Protein AF-A0A2A9NXZ3-F1 (afdb_monomer)

Radius of gyration: 16.8 Å; Cα contacts (8 Å, |Δi|>4): 109; chains: 1; bounding box: 30×47×38 Å

Structure (mmCIF, N/CA/C/O backbone):
data_AF-A0A2A9NXZ3-F1
#
_entry.id   AF-A0A2A9NXZ3-F1
#
loop_
_atom_site.group_PDB
_atom_site.id
_atom_site.type_symbol
_atom_site.label_atom_id
_atom_site.label_alt_id
_atom_site.label_comp_id
_atom_site.label_asym_id
_atom_site.label_entity_id
_atom_site.label_seq_id
_atom_site.pdbx_PDB_ins_code
_atom_site.Cartn_x
_atom_site.Cartn_y
_atom_site.Cartn_z
_atom_site.occupancy
_atom_site.B_iso_or_equiv
_atom_site.auth_seq_id
_atom_site.auth_comp_id
_atom_site.auth_asym_id
_atom_site.auth_atom_id
_atom_site.pdbx_PDB_model_num
ATOM 1 N N . PRO A 1 1 ? -0.578 29.191 21.068 1.00 59.34 1 PRO A N 1
ATOM 2 C CA . PRO A 1 1 ? -0.000 30.324 20.306 1.00 59.34 1 PRO A CA 1
ATOM 3 C C . PRO A 1 1 ? 0.365 29.894 18.878 1.00 59.34 1 PRO A C 1
ATOM 5 O O . PRO A 1 1 ? 1.066 28.902 18.705 1.00 59.34 1 PRO A O 1
ATOM 8 N N . LEU A 1 2 ? -0.150 30.599 17.868 1.00 49.44 2 LEU A N 1
ATOM 9 C CA . LEU A 1 2 ? 0.220 30.364 16.469 1.00 49.44 2 LEU A CA 1
ATOM 10 C C . LEU A 1 2 ? 1.648 30.886 16.212 1.00 49.44 2 LEU A C 1
ATOM 12 O O . LEU A 1 2 ? 2.055 31.856 16.855 1.00 49.44 2 LEU A O 1
ATOM 16 N N . PRO A 1 3 ? 2.437 30.247 15.329 1.00 55.31 3 PRO A N 1
ATOM 17 C CA . PRO A 1 3 ? 3.810 30.665 15.07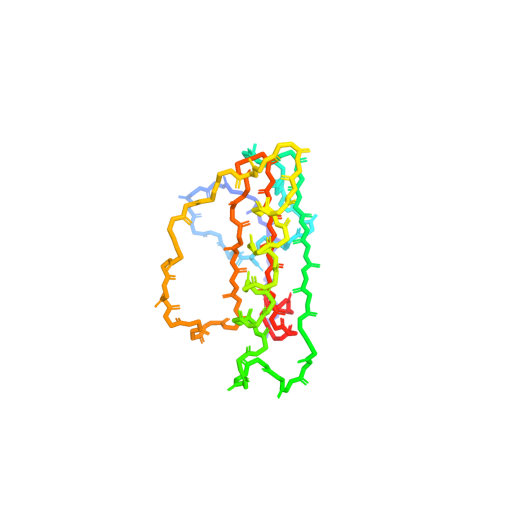2 1.00 55.31 3 PRO A CA 1
ATOM 18 C C . PRO A 1 3 ? 3.859 32.064 14.443 1.00 55.31 3 PRO A C 1
ATOM 20 O O . PRO A 1 3 ? 3.175 32.347 13.465 1.00 55.31 3 PRO A O 1
ATOM 23 N N . ASN A 1 4 ? 4.729 32.928 14.977 1.00 63.62 4 ASN A N 1
ATOM 24 C CA . ASN A 1 4 ? 4.898 34.324 14.543 1.00 63.62 4 ASN A CA 1
ATOM 25 C C . ASN A 1 4 ? 5.526 34.487 13.140 1.00 63.62 4 ASN A C 1
ATOM 27 O O . ASN A 1 4 ? 5.805 35.612 12.727 1.00 63.62 4 ASN A O 1
ATOM 31 N N . LYS A 1 5 ? 5.823 33.396 12.420 1.00 54.16 5 LYS A N 1
ATOM 32 C CA . LYS A 1 5 ? 6.473 33.428 11.100 1.00 54.16 5 LYS A CA 1
ATOM 33 C C . LYS A 1 5 ? 5.910 32.347 10.181 1.00 54.16 5 LYS A C 1
ATOM 35 O O . LYS A 1 5 ? 5.689 31.221 10.619 1.00 54.16 5 LYS A O 1
ATOM 40 N N . ALA A 1 6 ? 5.728 32.701 8.909 1.00 55.34 6 ALA A N 1
ATOM 41 C CA . ALA A 1 6 ? 5.336 31.774 7.851 1.00 55.34 6 ALA A CA 1
ATOM 42 C C . ALA A 1 6 ? 6.433 30.712 7.601 1.00 55.34 6 ALA A C 1
ATOM 44 O O . ALA A 1 6 ? 7.620 31.029 7.755 1.00 55.34 6 ALA A O 1
ATOM 45 N N . PRO A 1 7 ? 6.067 29.471 7.222 1.00 53.53 7 PRO A N 1
ATOM 46 C CA . PRO A 1 7 ? 7.031 28.415 6.929 1.00 53.53 7 PRO A CA 1
ATOM 47 C C . PRO A 1 7 ? 7.934 28.827 5.757 1.00 53.53 7 PRO A C 1
ATOM 49 O O . PRO A 1 7 ? 7.463 29.147 4.668 1.00 53.53 7 PRO A O 1
ATOM 52 N N . GLN A 1 8 ? 9.248 28.853 5.995 1.00 50.91 8 GLN A N 1
ATOM 53 C CA . GLN A 1 8 ? 10.260 29.120 4.973 1.00 50.91 8 GLN A CA 1
ATOM 54 C C . GLN A 1 8 ? 10.857 27.793 4.502 1.00 50.91 8 GLN A C 1
ATOM 56 O O . GLN A 1 8 ? 11.333 26.999 5.314 1.00 50.91 8 GLN A O 1
ATOM 61 N N . GLY A 1 9 ? 10.821 27.567 3.187 1.00 57.12 9 GLY A N 1
ATOM 62 C CA . GLY A 1 9 ? 11.325 26.358 2.541 1.00 57.12 9 GLY A CA 1
ATOM 63 C C . GLY A 1 9 ? 12.809 26.055 2.797 1.00 57.12 9 GLY A C 1
ATOM 64 O O . GLY A 1 9 ? 13.572 26.846 3.358 1.00 57.12 9 GLY A O 1
ATOM 65 N N . ARG A 1 10 ? 13.212 24.854 2.365 1.00 50.66 10 ARG A N 1
ATOM 66 C CA . ARG A 1 10 ? 14.401 24.092 2.782 1.00 50.66 10 ARG A CA 1
ATOM 67 C C . ARG A 1 10 ? 15.753 24.794 2.561 1.00 50.66 10 ARG A C 1
ATOM 69 O O . ARG A 1 10 ? 16.514 24.448 1.660 1.00 50.66 10 ARG A O 1
ATOM 76 N N . ARG A 1 11 ? 16.152 25.671 3.485 1.00 56.66 11 ARG A N 1
ATOM 77 C CA . ARG A 1 11 ? 17.571 25.885 3.829 1.00 56.66 11 ARG A CA 1
ATOM 78 C C . ARG A 1 11 ? 17.840 25.222 5.176 1.00 56.66 11 ARG A C 1
ATOM 80 O O . ARG A 1 11 ? 17.171 25.518 6.156 1.00 56.66 11 ARG A O 1
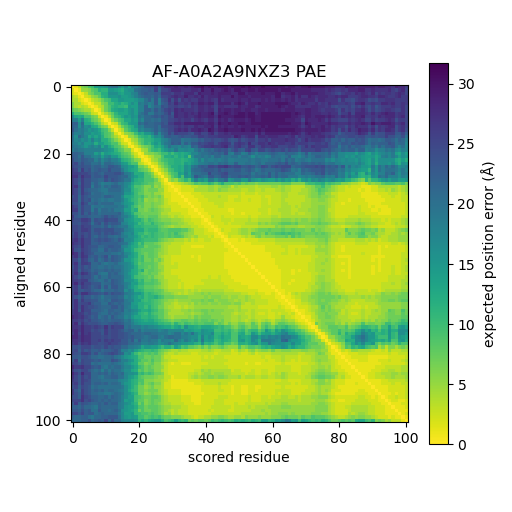ATOM 87 N N . ARG A 1 12 ? 18.801 24.289 5.201 1.00 53.03 12 ARG A N 1
ATOM 88 C CA . ARG A 1 12 ? 19.198 23.405 6.322 1.00 53.03 12 ARG A CA 1
ATOM 89 C C . ARG A 1 12 ? 19.716 24.142 7.579 1.00 53.03 12 ARG A C 1
ATOM 91 O O . ARG A 1 12 ? 20.812 23.856 8.049 1.00 53.03 12 ARG A O 1
ATOM 98 N N . ARG A 1 13 ? 18.963 25.090 8.136 1.00 53.03 13 ARG A N 1
ATOM 99 C CA . ARG A 1 13 ? 19.207 25.691 9.454 1.00 53.03 13 ARG A CA 1
ATOM 100 C C . ARG A 1 13 ? 17.869 26.026 10.114 1.00 53.03 13 ARG A C 1
ATOM 102 O O . ARG A 1 13 ? 17.275 27.047 9.803 1.00 53.03 13 ARG A O 1
ATOM 109 N N . ALA A 1 14 ? 17.428 25.134 11.001 1.00 50.62 14 ALA A N 1
ATOM 110 C CA . ALA A 1 14 ? 16.466 25.382 12.080 1.00 50.62 14 ALA A CA 1
ATOM 111 C C . ALA A 1 14 ? 15.274 26.310 11.746 1.00 50.62 14 ALA A C 1
ATOM 113 O O . ALA A 1 14 ? 15.084 27.344 12.381 1.00 50.62 14 ALA A O 1
ATOM 114 N N . GLY A 1 15 ? 14.459 25.927 10.761 1.00 51.62 15 GLY A N 1
ATOM 115 C CA . GLY A 1 15 ? 13.117 26.478 10.562 1.00 51.62 15 GLY A CA 1
ATOM 116 C C . GLY A 1 15 ? 12.071 25.502 11.096 1.00 51.62 15 GLY A C 1
ATOM 117 O O . GLY A 1 15 ? 12.255 24.292 10.965 1.00 51.62 15 GLY A O 1
ATOM 118 N N . ASN A 1 16 ? 10.998 26.015 11.705 1.00 54.34 16 ASN A N 1
ATOM 119 C CA . ASN A 1 16 ? 9.848 25.215 12.123 1.00 54.34 16 ASN A CA 1
ATOM 120 C C . ASN A 1 16 ? 9.215 24.604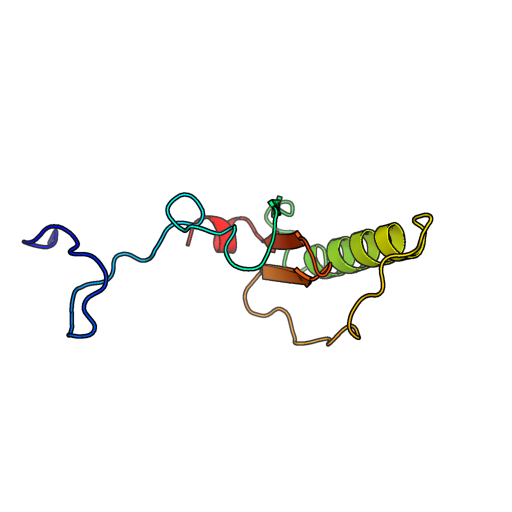 10.864 1.00 54.34 16 ASN A C 1
ATOM 122 O O . ASN A 1 16 ? 8.492 25.281 10.136 1.00 54.34 16 ASN A O 1
ATOM 126 N N . ASN A 1 17 ? 9.592 23.364 10.560 1.00 51.84 17 ASN A N 1
ATOM 127 C CA . ASN A 1 17 ? 9.115 22.640 9.398 1.00 51.84 17 ASN A CA 1
ATOM 128 C C . ASN A 1 17 ? 7.714 22.120 9.719 1.00 51.84 17 ASN A C 1
ATOM 130 O O . ASN A 1 17 ? 7.563 21.263 10.586 1.00 51.84 17 ASN A O 1
ATOM 134 N N . SER A 1 18 ? 6.701 22.651 9.041 1.00 54.09 18 SER A N 1
ATOM 135 C CA . SER A 1 18 ? 5.309 22.214 9.185 1.00 54.09 18 SER A CA 1
ATOM 136 C C . SER A 1 18 ? 5.050 20.809 8.621 1.00 54.09 18 SER A C 1
ATOM 138 O O . SER A 1 18 ? 3.921 20.342 8.706 1.00 54.09 18 SER A O 1
ATOM 140 N N . GLY A 1 19 ? 6.080 20.139 8.087 1.00 55.94 19 GLY A N 1
ATOM 141 C CA . GLY A 1 19 ? 5.948 18.898 7.330 1.00 55.94 19 GLY A CA 1
ATOM 142 C C . GLY A 1 19 ? 5.566 19.207 5.884 1.00 55.94 19 GLY A C 1
ATOM 143 O O . GLY A 1 19 ? 4.788 20.121 5.623 1.00 55.94 19 GLY A O 1
ATOM 144 N N . GLU A 1 20 ? 6.155 18.484 4.934 1.00 54.22 20 GLU A N 1
ATOM 145 C CA . GLU A 1 20 ? 5.693 18.510 3.544 1.00 54.22 20 GLU A CA 1
ATOM 146 C C . GLU A 1 20 ? 4.462 17.605 3.457 1.00 54.22 20 GLU A C 1
ATOM 148 O O . GLU A 1 20 ? 4.515 16.446 3.874 1.00 54.22 20 GLU A O 1
ATOM 153 N N . SER A 1 21 ? 3.342 18.134 2.959 1.00 52.94 21 SER A N 1
ATOM 154 C CA . SER A 1 21 ? 2.159 17.314 2.720 1.00 52.94 21 SER A CA 1
ATOM 155 C C . SER A 1 21 ? 2.429 16.345 1.561 1.00 52.94 21 SER A C 1
ATOM 157 O O . SER A 1 21 ? 3.202 16.646 0.644 1.00 52.94 21 SER A O 1
ATOM 159 N N . PHE A 1 22 ? 1.754 15.190 1.551 1.00 54.78 22 PHE A N 1
ATOM 160 C CA . PHE A 1 22 ? 1.784 14.261 0.409 1.00 54.78 22 PHE A CA 1
ATOM 161 C C . PHE A 1 22 ? 1.328 14.916 -0.914 1.00 54.78 22 PHE A C 1
ATOM 163 O O . PHE A 1 22 ? 1.531 14.346 -1.978 1.00 54.78 22 PHE A O 1
ATOM 170 N N . TYR A 1 23 ? 0.690 16.089 -0.863 1.00 56.06 23 TYR A N 1
ATOM 171 C CA . TYR A 1 23 ? 0.234 16.830 -2.041 1.00 56.06 23 TYR A CA 1
ATOM 172 C C . TYR A 1 23 ? 1.188 17.964 -2.453 1.00 56.06 23 TYR A C 1
ATOM 174 O O . TYR A 1 23 ? 1.081 18.439 -3.578 1.00 56.06 23 TYR A O 1
ATOM 182 N N . ASP A 1 24 ? 2.105 18.382 -1.572 1.00 52.88 24 ASP A N 1
ATOM 183 C CA . ASP A 1 24 ? 3.077 19.464 -1.819 1.00 52.88 24 ASP A CA 1
ATOM 184 C C . ASP A 1 24 ? 4.461 18.963 -2.231 1.00 52.88 24 ASP A C 1
ATOM 186 O O . ASP A 1 24 ? 5.300 19.743 -2.679 1.00 52.88 24 ASP A O 1
ATOM 190 N N . SER A 1 25 ? 4.737 17.675 -2.036 1.00 51.47 25 SER A N 1
ATOM 191 C CA . SE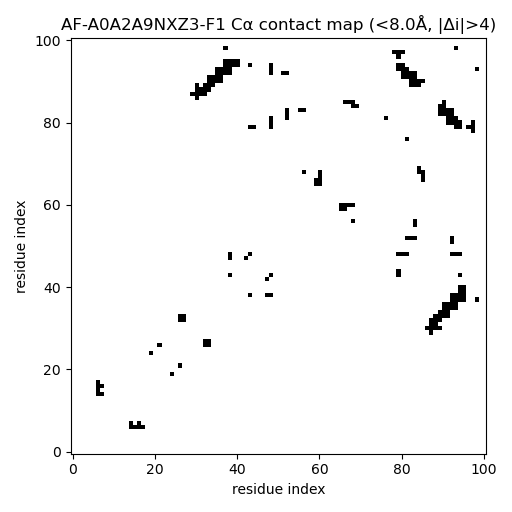R A 1 25 ? 6.012 17.085 -2.421 1.00 51.47 25 SER A CA 1
ATOM 192 C C . SER A 1 25 ? 5.965 16.662 -3.886 1.00 51.47 25 SER A C 1
ATOM 194 O O . SER A 1 25 ? 4.988 16.063 -4.339 1.00 51.47 25 SER A O 1
ATOM 196 N N . ASP A 1 26 ? 7.053 16.925 -4.613 1.00 52.84 26 ASP A N 1
ATOM 197 C CA . ASP A 1 26 ? 7.402 16.291 -5.889 1.00 52.84 26 ASP A CA 1
ATOM 198 C C . ASP A 1 26 ? 7.571 14.766 -5.677 1.00 52.84 26 ASP A C 1
ATOM 200 O O . ASP A 1 26 ? 8.657 14.200 -5.810 1.00 52.84 26 ASP A O 1
ATOM 204 N N . ILE A 1 27 ? 6.499 14.071 -5.281 1.00 54.03 27 ILE A N 1
ATOM 205 C CA . ILE A 1 27 ? 6.438 12.622 -5.038 1.00 54.03 27 ILE A CA 1
ATOM 206 C C . ILE A 1 27 ? 6.821 11.839 -6.300 1.00 54.03 27 ILE A C 1
ATOM 208 O O . ILE A 1 27 ? 7.213 10.674 -6.230 1.00 54.03 27 ILE A O 1
ATOM 212 N N . THR A 1 28 ? 6.806 12.510 -7.449 1.00 56.38 28 THR A N 1
ATOM 213 C CA . THR A 1 28 ? 7.335 12.058 -8.733 1.00 56.38 28 THR A CA 1
ATOM 214 C C . THR A 1 28 ? 8.867 12.147 -8.825 1.00 56.38 28 THR A C 1
ATOM 216 O O . THR A 1 28 ? 9.400 12.450 -9.888 1.00 56.38 28 THR A O 1
ATOM 219 N N . GLY A 1 29 ? 9.593 11.964 -7.716 1.00 71.19 29 GLY A N 1
ATOM 220 C CA . GLY A 1 29 ? 11.055 12.048 -7.684 1.00 71.19 29 GLY A CA 1
ATOM 221 C C . GLY A 1 29 ? 11.713 10.941 -8.513 1.00 71.19 29 GLY A C 1
ATOM 222 O O . GLY A 1 29 ? 12.144 11.168 -9.636 1.00 71.19 29 GLY A O 1
ATOM 223 N N . ILE A 1 30 ? 11.809 9.735 -7.943 1.00 80.94 30 ILE A N 1
ATOM 224 C CA . ILE A 1 30 ? 12.340 8.539 -8.631 1.00 80.94 30 ILE A CA 1
ATOM 225 C C . ILE A 1 30 ? 11.249 7.674 -9.276 1.00 80.94 30 ILE A C 1
ATOM 227 O O . ILE A 1 30 ? 11.559 6.782 -10.057 1.00 80.94 30 ILE A O 1
ATOM 231 N N . TRP A 1 31 ? 9.984 7.925 -8.940 1.00 87.88 31 TRP A N 1
ATOM 232 C CA . TRP A 1 31 ? 8.835 7.194 -9.462 1.00 87.88 31 TRP A CA 1
ATOM 233 C C . TRP A 1 31 ? 8.076 8.066 -10.456 1.00 87.88 31 TRP A C 1
ATOM 235 O O . TRP A 1 31 ? 7.831 9.240 -10.195 1.00 87.88 31 TRP A O 1
ATOM 245 N N . ASN A 1 32 ? 7.629 7.476 -11.560 1.00 88.56 32 ASN A N 1
ATOM 246 C CA . ASN A 1 32 ? 6.801 8.147 -12.559 1.00 88.56 32 ASN A CA 1
ATOM 247 C C . ASN A 1 32 ? 5.410 8.489 -12.006 1.00 88.56 32 ASN A C 1
ATOM 249 O O . ASN A 1 32 ? 4.799 9.472 -12.416 1.00 88.56 32 ASN A O 1
ATOM 253 N N . TRP A 1 33 ? 4.892 7.667 -11.087 1.00 88.69 33 TRP A N 1
ATOM 254 C CA . TRP A 1 33 ? 3.618 7.897 -10.409 1.00 88.69 33 TRP A CA 1
ATOM 255 C C . TRP A 1 33 ? 3.538 7.149 -9.077 1.00 88.69 33 TRP A C 1
ATOM 257 O O . TRP A 1 33 ? 4.252 6.173 -8.834 1.00 88.69 33 TRP A O 1
ATOM 267 N N . VAL A 1 34 ? 2.623 7.599 -8.217 1.00 89.31 34 VAL A N 1
ATOM 268 C CA . VAL A 1 34 ? 2.365 6.987 -6.912 1.00 89.31 34 VAL A CA 1
ATOM 269 C C . VAL A 1 34 ? 0.868 6.798 -6.691 1.00 89.31 34 VAL A C 1
ATOM 271 O O . VAL A 1 34 ? 0.073 7.702 -6.937 1.00 89.31 34 VAL A O 1
ATOM 274 N N . LEU A 1 35 ? 0.483 5.615 -6.209 1.00 91.44 35 LEU A N 1
ATOM 275 C CA . LEU A 1 35 ? -0.886 5.294 -5.805 1.00 91.44 35 LEU A CA 1
ATOM 276 C C . LEU A 1 35 ? -1.003 5.326 -4.278 1.00 91.44 35 LEU A C 1
ATOM 278 O O . LEU A 1 35 ? -0.239 4.654 -3.585 1.00 91.44 35 LEU A O 1
ATOM 282 N N . LEU A 1 36 ? -1.998 6.049 -3.763 1.00 91.19 36 LEU A N 1
ATOM 283 C CA . LEU A 1 36 ? -2.355 6.050 -2.343 1.00 91.19 36 LEU A CA 1
ATOM 284 C C . LEU A 1 36 ? -3.564 5.135 -2.109 1.00 91.19 36 LEU A C 1
ATOM 286 O O . LEU A 1 36 ? -4.666 5.410 -2.581 1.00 91.19 36 LEU A O 1
ATOM 290 N N . ALA A 1 37 ? -3.367 4.055 -1.358 1.00 91.88 37 ALA A N 1
ATOM 291 C CA . ALA A 1 37 ? -4.406 3.115 -0.959 1.00 91.88 37 ALA A CA 1
ATOM 292 C C . ALA A 1 37 ? -4.680 3.245 0.543 1.00 91.88 37 ALA A C 1
ATOM 294 O O . ALA A 1 37 ? -3.885 2.815 1.378 1.00 91.88 37 ALA A O 1
ATOM 295 N N . GLN A 1 38 ? -5.826 3.823 0.898 1.00 93.50 38 GLN A N 1
ATOM 296 C CA . GLN A 1 38 ? -6.236 3.940 2.293 1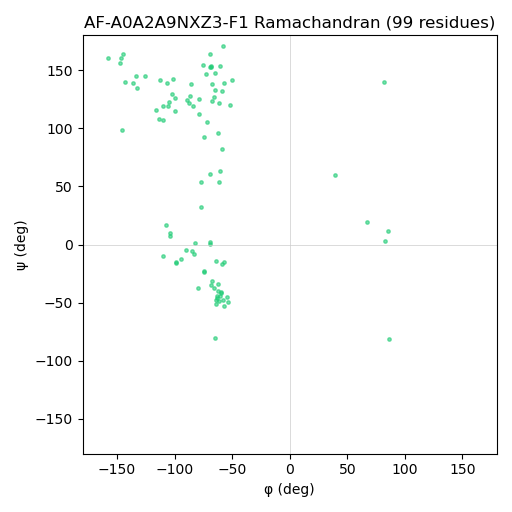.00 93.50 38 GLN A CA 1
ATOM 297 C C . GLN A 1 38 ? -7.039 2.703 2.724 1.00 93.50 38 GLN A C 1
ATOM 299 O O . GLN A 1 38 ? -8.060 2.380 2.113 1.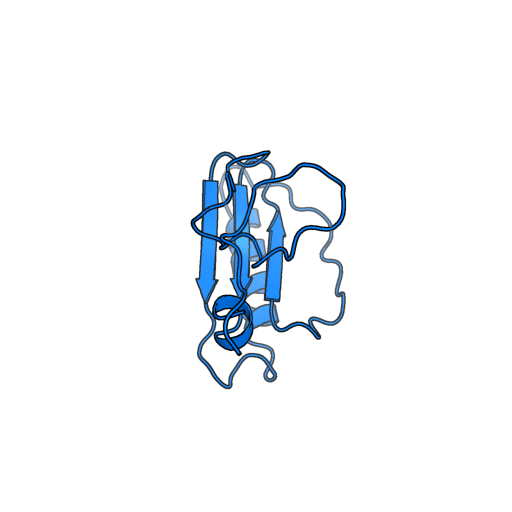00 93.50 38 GLN A O 1
ATOM 304 N N . VAL A 1 39 ? -6.616 2.024 3.792 1.00 93.50 39 VAL A N 1
ATOM 305 C CA . VAL A 1 39 ? -7.407 0.938 4.393 1.00 93.50 39 VAL A CA 1
ATOM 306 C C . VAL A 1 39 ? -8.577 1.498 5.199 1.00 93.50 39 VAL A C 1
ATOM 308 O O . VAL A 1 39 ? -8.548 2.627 5.696 1.00 93.50 39 VAL A O 1
ATOM 311 N N . LYS A 1 40 ? -9.632 0.692 5.350 1.00 93.50 40 LYS A N 1
ATOM 312 C CA . LYS A 1 40 ? -10.783 1.060 6.178 1.00 93.50 40 LYS A CA 1
ATOM 313 C C . LYS A 1 40 ? -10.327 1.315 7.618 1.00 93.50 40 LYS A C 1
ATOM 315 O O . LYS A 1 40 ? -9.626 0.490 8.199 1.00 93.50 40 LYS A O 1
ATOM 320 N N . GLN A 1 41 ? -10.768 2.426 8.199 1.00 90.75 41 GLN A N 1
ATOM 321 C CA . GLN A 1 41 ? -10.462 2.774 9.587 1.00 90.75 41 GLN A CA 1
ATOM 322 C C . GLN A 1 41 ? -10.915 1.667 10.557 1.00 90.75 41 GLN A C 1
ATOM 324 O O . GLN A 1 41 ? -11.993 1.088 10.386 1.00 90.75 41 GLN A O 1
ATOM 329 N N . GLY A 1 42 ? -10.092 1.373 11.564 1.00 87.62 42 GLY A N 1
ATOM 330 C CA . GLY A 1 42 ? -10.316 0.317 12.551 1.00 87.62 42 GLY A CA 1
ATOM 331 C C . GLY A 1 42 ? -9.887 -1.079 12.087 1.00 87.62 42 GLY A C 1
ATOM 332 O O . GLY A 1 42 ? -10.103 -2.057 12.807 1.00 87.62 42 GLY A O 1
ATOM 333 N N . THR A 1 43 ? -9.306 -1.206 10.888 1.00 89.62 43 THR A N 1
ATOM 334 C CA . THR A 1 43 ? -8.819 -2.491 10.346 1.00 89.62 43 THR A CA 1
ATOM 335 C C . THR A 1 43 ? -7.296 -2.575 10.266 1.00 89.62 43 THR A C 1
ATOM 337 O O . THR A 1 43 ? -6.752 -3.664 10.087 1.00 89.62 43 THR A O 1
ATOM 340 N N . GLU A 1 44 ? -6.604 -1.457 10.480 1.00 82.81 44 GLU A N 1
ATOM 341 C CA . GLU A 1 44 ? -5.147 -1.335 10.470 1.00 82.81 44 GLU A CA 1
ATOM 342 C C . GLU A 1 44 ? -4.459 -2.324 11.424 1.00 82.81 44 GLU A C 1
ATOM 344 O O . GLU A 1 44 ? -3.567 -3.048 11.000 1.00 82.81 44 GLU A O 1
ATOM 349 N N . ASN A 1 45 ? -4.956 -2.475 12.656 1.00 81.19 45 ASN A N 1
ATOM 350 C CA . ASN A 1 45 ? -4.407 -3.419 13.642 1.00 81.19 45 ASN A CA 1
ATOM 351 C C . ASN A 1 45 ? -4.904 -4.866 13.463 1.00 81.19 45 ASN A C 1
ATOM 353 O O . ASN A 1 45 ? -4.570 -5.746 14.253 1.00 81.19 45 ASN A O 1
ATOM 357 N N . ARG A 1 46 ? -5.742 -5.122 12.450 1.00 85.94 46 ARG A N 1
ATOM 358 C CA . ARG A 1 46 ? -6.333 -6.441 12.157 1.00 85.94 46 ARG A CA 1
ATOM 359 C C . ARG A 1 46 ? -5.726 -7.095 10.916 1.00 85.94 46 ARG A C 1
ATOM 361 O O . ARG A 1 46 ? -6.318 -8.015 10.358 1.00 85.94 46 ARG A O 1
ATOM 368 N N . GLY A 1 47 ? -4.570 -6.616 10.462 1.00 88.44 47 GLY A N 1
ATOM 369 C CA . GLY A 1 47 ? -3.871 -7.193 9.317 1.00 88.44 47 GLY A CA 1
ATOM 370 C C . GLY A 1 47 ? -4.342 -6.675 7.953 1.00 88.44 47 GLY A C 1
ATOM 371 O O . GLY A 1 47 ? -4.022 -7.281 6.929 1.00 88.44 47 GLY A O 1
ATOM 372 N N . ALA A 1 48 ? -5.154 -5.610 7.898 1.00 90.94 48 ALA A N 1
ATOM 373 C CA . ALA A 1 48 ? -5.686 -5.109 6.628 1.00 90.94 48 ALA A CA 1
ATOM 374 C C . ALA A 1 48 ? -4.586 -4.559 5.712 1.00 90.94 48 ALA A C 1
ATOM 376 O O . ALA A 1 48 ? -4.632 -4.777 4.502 1.00 90.94 48 ALA A O 1
ATOM 377 N N . ILE A 1 49 ? -3.577 -3.895 6.281 1.00 90.62 49 ILE A N 1
ATOM 378 C CA . ILE A 1 49 ? -2.440 -3.370 5.519 1.00 90.62 49 ILE A CA 1
ATOM 379 C C . ILE A 1 49 ? -1.655 -4.538 4.906 1.00 90.62 49 ILE A C 1
ATOM 381 O O . ILE A 1 49 ? -1.410 -4.558 3.702 1.00 90.62 49 ILE A O 1
ATOM 385 N N . GLU A 1 50 ? -1.348 -5.566 5.695 1.00 90.88 50 GLU A N 1
ATOM 386 C CA . GLU A 1 50 ? -0.663 -6.787 5.265 1.00 90.88 50 GLU A CA 1
ATOM 387 C C . GLU A 1 50 ? -1.443 -7.528 4.181 1.00 90.88 50 GLU A C 1
ATOM 389 O O . GLU A 1 50 ? -0.860 -8.026 3.211 1.00 90.88 50 GLU A O 1
ATOM 394 N N . PHE A 1 51 ? -2.768 -7.590 4.324 1.00 92.00 51 PHE A N 1
ATOM 395 C CA . PHE A 1 51 ? -3.640 -8.178 3.320 1.00 92.00 51 PHE A CA 1
ATOM 396 C C . PHE A 1 51 ? -3.535 -7.430 1.989 1.00 92.00 51 PHE A C 1
ATOM 398 O O . PHE A 1 51 ? -3.317 -8.070 0.958 1.00 92.00 51 PHE A O 1
ATOM 405 N N . VAL A 1 52 ? -3.630 -6.096 2.005 1.00 93.06 52 VAL A N 1
ATOM 406 C CA . VAL A 1 52 ? -3.512 -5.274 0.792 1.00 93.06 52 VAL A CA 1
ATOM 407 C C . VAL A 1 52 ? -2.121 -5.414 0.174 1.00 93.06 52 VAL A C 1
ATOM 409 O O . VAL A 1 52 ? -2.037 -5.656 -1.027 1.00 93.06 52 VAL A O 1
ATOM 412 N N . ILE A 1 53 ? -1.039 -5.385 0.965 1.00 92.38 53 ILE A N 1
ATOM 413 C CA . ILE A 1 53 ? 0.328 -5.642 0.470 1.00 92.38 53 ILE A CA 1
ATOM 414 C C . ILE A 1 53 ? 0.382 -6.983 -0.262 1.00 92.38 53 ILE A C 1
ATOM 416 O O . ILE A 1 53 ? 0.893 -7.066 -1.379 1.00 92.38 53 ILE A O 1
ATOM 420 N N . ARG A 1 54 ? -0.151 -8.049 0.349 1.00 92.81 54 ARG A N 1
ATOM 421 C CA . ARG A 1 54 ? -0.149 -9.389 -0.247 1.00 92.81 54 ARG A CA 1
ATOM 422 C C . ARG A 1 54 ? -0.915 -9.418 -1.566 1.00 92.81 54 ARG A C 1
ATOM 424 O O . ARG A 1 54 ? -0.427 -10.021 -2.520 1.00 92.81 54 ARG A O 1
ATOM 431 N N . VAL A 1 55 ? -2.091 -8.791 -1.620 1.00 94.81 55 VAL A N 1
ATOM 432 C CA . VAL A 1 55 ? -2.910 -8.719 -2.838 1.00 94.81 55 VAL A CA 1
ATOM 433 C C . VAL A 1 55 ? -2.178 -7.945 -3.927 1.00 94.81 55 VAL A C 1
ATOM 435 O O . VAL A 1 55 ? -2.005 -8.484 -5.012 1.00 94.81 55 VAL A O 1
ATOM 438 N N . VAL A 1 56 ? -1.673 -6.745 -3.629 1.00 93.88 56 VAL A N 1
ATOM 439 C CA . VAL A 1 56 ? -0.934 -5.912 -4.589 1.00 93.88 56 VAL A CA 1
ATOM 440 C C . VAL A 1 56 ? 0.265 -6.674 -5.143 1.00 93.88 56 VAL A C 1
ATOM 442 O O . VAL A 1 56 ? 0.378 -6.843 -6.353 1.00 93.88 56 VAL A O 1
ATOM 445 N N . ARG A 1 57 ? 1.127 -7.216 -4.275 1.00 93.94 57 ARG A N 1
ATOM 446 C CA . ARG A 1 57 ? 2.313 -7.965 -4.711 1.00 93.94 57 ARG A CA 1
ATOM 447 C C . ARG A 1 57 ? 1.946 -9.176 -5.569 1.00 93.94 57 ARG A C 1
ATOM 449 O O . ARG A 1 57 ? 2.601 -9.419 -6.576 1.00 93.94 57 ARG A O 1
ATOM 456 N N . LYS A 1 58 ? 0.896 -9.920 -5.199 1.00 94.88 58 LYS A N 1
ATOM 457 C CA . LYS A 1 58 ? 0.411 -11.059 -5.990 1.00 94.88 58 LYS A CA 1
ATOM 458 C C . LYS A 1 58 ? -0.083 -10.608 -7.365 1.00 94.88 58 LYS A C 1
ATOM 460 O O . LYS A 1 58 ? 0.287 -11.223 -8.355 1.00 94.88 58 LYS A O 1
ATOM 465 N N . SER A 1 59 ? -0.872 -9.539 -7.436 1.00 94.44 59 SER A N 1
ATOM 466 C CA . SER A 1 59 ? -1.384 -9.010 -8.703 1.00 94.44 59 SER A CA 1
ATOM 467 C C . SER A 1 59 ? -0.262 -8.540 -9.631 1.00 94.44 59 SER A C 1
ATOM 469 O O . SER A 1 59 ? -0.307 -8.814 -10.823 1.00 94.44 59 SER A O 1
ATOM 471 N N . LEU A 1 60 ? 0.772 -7.888 -9.090 1.00 93.31 60 LEU A N 1
ATOM 472 C CA . LEU A 1 60 ? 1.929 -7.432 -9.868 1.00 93.31 60 LEU A CA 1
ATOM 473 C C . LEU A 1 60 ? 2.791 -8.593 -10.393 1.00 93.31 60 LEU A C 1
ATOM 475 O O . LEU A 1 60 ? 3.312 -8.512 -11.503 1.00 93.31 60 LEU A O 1
ATOM 479 N N . LEU A 1 61 ? 2.903 -9.682 -9.626 1.00 93.00 61 LEU A N 1
ATOM 480 C CA . LEU A 1 61 ? 3.597 -10.903 -10.051 1.00 93.00 61 LEU A CA 1
ATOM 481 C C . LEU A 1 61 ? 2.807 -11.730 -11.076 1.00 93.00 61 LEU A C 1
ATOM 483 O O . LEU A 1 61 ? 3.408 -12.511 -11.802 1.00 93.00 61 LEU A O 1
ATOM 487 N N . LEU A 1 62 ? 1.480 -11.587 -11.120 1.00 94.88 62 LEU A N 1
ATOM 488 C CA . LEU A 1 62 ? 0.607 -12.272 -12.083 1.00 94.88 62 LEU A CA 1
ATOM 489 C C . LEU A 1 62 ? 0.384 -11.476 -13.377 1.00 94.88 62 LEU A C 1
ATOM 491 O O . LEU A 1 62 ? -0.284 -11.968 -14.282 1.00 94.88 62 LEU A O 1
ATOM 495 N N . ARG A 1 63 ? 0.895 -10.244 -13.464 1.00 92.69 63 ARG A N 1
ATOM 496 C CA . ARG A 1 63 ? 0.854 -9.443 -14.690 1.00 92.69 63 ARG A CA 1
ATOM 497 C C . ARG A 1 63 ? 1.761 -10.065 -15.758 1.00 92.69 63 ARG A C 1
ATOM 499 O O . ARG A 1 63 ? 2.766 -10.682 -15.428 1.00 92.69 63 ARG A O 1
ATOM 506 N N . GLU A 1 64 ? 1.447 -9.832 -17.029 1.00 92.38 64 GLU A N 1
ATOM 507 C CA . GLU A 1 64 ? 2.327 -10.144 -18.159 1.00 92.38 64 GLU A CA 1
ATOM 508 C C . GLU A 1 64 ? 2.864 -8.841 -18.796 1.00 92.38 64 GLU A C 1
ATOM 510 O O . GLU A 1 64 ? 2.064 -8.011 -19.241 1.00 92.38 64 GLU A O 1
ATOM 515 N N . PRO A 1 65 ? 4.193 -8.606 -18.825 1.00 90.12 65 PRO A N 1
ATOM 516 C CA . PRO A 1 65 ? 5.231 -9.349 -18.106 1.00 90.12 65 PRO A CA 1
ATOM 517 C C . PRO A 1 65 ? 5.144 -9.135 -16.578 1.00 90.12 65 PRO A C 1
ATOM 519 O O . PRO A 1 65 ? 4.650 -8.091 -16.130 1.00 90.12 65 PRO A O 1
ATOM 522 N N . PRO A 1 66 ? 5.626 -10.097 -15.768 1.00 91.88 66 PRO A N 1
ATOM 523 C CA . PRO A 1 66 ? 5.593 -9.985 -14.316 1.00 91.88 66 PRO A CA 1
ATOM 524 C C . PRO A 1 66 ? 6.536 -8.883 -13.849 1.00 91.88 66 PRO A C 1
ATOM 526 O O . PRO A 1 66 ? 7.659 -8.757 -14.337 1.00 91.88 66 PRO A O 1
ATOM 529 N N . ILE A 1 67 ? 6.090 -8.093 -12.873 1.00 91.94 67 ILE A N 1
ATOM 530 C CA . ILE A 1 67 ? 6.918 -7.027 -12.305 1.00 91.94 67 ILE A CA 1
ATOM 531 C C . ILE A 1 67 ? 7.817 -7.646 -11.226 1.00 91.94 67 ILE A C 1
ATOM 533 O O . ILE A 1 67 ? 7.292 -8.203 -10.255 1.00 91.94 67 ILE A O 1
ATOM 537 N N . PRO A 1 68 ? 9.156 -7.582 -11.360 1.00 87.94 68 PRO A N 1
ATOM 538 C CA . PRO A 1 68 ? 10.062 -8.081 -10.337 1.00 87.94 68 PRO A CA 1
ATOM 539 C C . PRO A 1 68 ? 9.945 -7.200 -9.094 1.00 87.94 68 PRO A C 1
ATOM 541 O O . PRO A 1 68 ? 10.126 -5.988 -9.157 1.00 87.94 68 PRO A O 1
ATOM 544 N N . LEU A 1 69 ? 9.636 -7.812 -7.953 1.00 88.38 69 LEU A N 1
ATOM 545 C CA . LEU A 1 69 ? 9.472 -7.094 -6.691 1.00 88.38 69 LEU A CA 1
ATOM 546 C C . LEU A 1 69 ? 10.582 -7.466 -5.709 1.00 88.38 69 LEU A C 1
ATOM 548 O O . LEU A 1 69 ? 10.901 -8.654 -5.584 1.00 88.38 69 LEU A O 1
ATOM 552 N N . PRO A 1 70 ? 11.107 -6.504 -4.927 1.00 85.44 70 PRO A N 1
ATOM 553 C CA . PRO A 1 70 ? 12.070 -6.802 -3.876 1.00 85.44 70 PRO A CA 1
ATOM 554 C C . PRO A 1 70 ? 11.458 -7.757 -2.837 1.00 85.44 70 PRO A C 1
ATOM 556 O O . PRO A 1 70 ? 10.228 -7.769 -2.668 1.00 85.44 70 PRO A O 1
ATOM 559 N N . PRO A 1 71 ? 12.271 -8.559 -2.123 1.00 83.88 71 PRO A N 1
ATOM 560 C CA . PRO A 1 71 ? 11.794 -9.470 -1.087 1.00 83.88 71 PRO A CA 1
ATOM 561 C C . PRO A 1 71 ? 10.869 -8.779 -0.081 1.00 83.88 71 PRO A C 1
ATOM 563 O O . PRO A 1 71 ? 11.077 -7.628 0.302 1.00 83.88 71 PRO A O 1
ATOM 566 N N . ASN A 1 72 ? 9.822 -9.483 0.356 1.00 79.88 72 ASN A N 1
ATOM 567 C CA . ASN A 1 72 ? 8.880 -8.928 1.323 1.00 79.88 72 ASN A CA 1
ATOM 568 C C . ASN A 1 72 ? 9.513 -8.892 2.723 1.00 79.88 72 ASN A C 1
ATOM 570 O O . ASN A 1 72 ? 9.440 -9.868 3.474 1.00 79.88 72 ASN A O 1
ATOM 574 N N . HIS A 1 73 ? 10.135 -7.770 3.075 1.00 68.19 73 HIS A N 1
ATOM 575 C CA . HIS A 1 73 ? 10.619 -7.539 4.428 1.00 68.19 73 HIS A CA 1
ATOM 576 C C . HIS A 1 73 ? 9.428 -7.295 5.357 1.00 68.19 73 HIS A C 1
ATOM 578 O O . HIS A 1 73 ? 8.845 -6.214 5.370 1.00 68.19 73 HIS A O 1
ATOM 584 N N . LYS A 1 74 ? 9.095 -8.300 6.175 1.00 63.03 74 LYS A N 1
ATOM 585 C CA . LYS A 1 74 ? 8.105 -8.208 7.258 1.00 63.03 74 LYS A CA 1
ATOM 586 C C . LYS A 1 74 ? 8.625 -7.322 8.400 1.00 63.03 74 LYS A C 1
ATOM 588 O O . LYS A 1 74 ? 8.814 -7.795 9.518 1.00 63.03 74 LYS A O 1
ATOM 593 N N . ARG A 1 75 ? 8.925 -6.047 8.143 1.00 60.44 75 ARG A N 1
ATOM 594 C CA . ARG A 1 75 ? 9.066 -5.087 9.242 1.00 60.44 75 ARG A CA 1
ATOM 595 C C . ARG A 1 75 ? 7.683 -4.948 9.866 1.00 60.44 75 ARG A C 1
ATOM 597 O O . ARG A 1 75 ? 6.718 -4.743 9.137 1.00 60.44 75 ARG A O 1
ATOM 604 N N . GLN A 1 76 ? 7.584 -5.134 11.183 1.00 58.22 76 GLN A N 1
ATOM 605 C CA . GLN A 1 76 ? 6.335 -4.894 11.898 1.00 58.22 76 GLN A CA 1
ATOM 606 C C . GLN A 1 76 ? 5.844 -3.488 11.539 1.00 58.22 76 GLN A C 1
ATOM 608 O O . GLN A 1 76 ? 6.561 -2.504 11.730 1.00 58.22 76 GLN A O 1
ATOM 613 N N . LEU A 1 77 ? 4.644 -3.424 10.967 1.00 62.97 77 LEU A N 1
ATOM 614 C CA . LEU A 1 77 ? 4.000 -2.215 10.464 1.00 62.97 77 LEU A CA 1
ATOM 615 C C . LEU A 1 77 ? 3.426 -1.400 11.631 1.00 62.97 77 LEU A C 1
ATOM 617 O O . LEU A 1 77 ? 2.252 -1.054 11.654 1.00 62.97 77 LEU A O 1
ATOM 621 N N . HIS A 1 78 ? 4.265 -1.092 12.621 1.00 62.16 78 HIS A N 1
ATOM 622 C CA . HIS A 1 78 ? 3.876 -0.374 13.843 1.00 62.16 78 HIS A CA 1
ATOM 623 C C . HIS A 1 78 ? 3.395 1.055 13.582 1.00 62.16 78 HIS A C 1
ATOM 625 O O . HIS A 1 78 ? 2.787 1.674 14.448 1.00 62.16 78 HIS A O 1
ATOM 631 N N . ASN A 1 79 ? 3.643 1.577 12.381 1.00 75.06 79 ASN A N 1
ATOM 632 C CA . ASN A 1 79 ? 3.391 2.972 12.039 1.00 75.06 79 ASN A CA 1
ATOM 633 C C . ASN A 1 79 ? 2.132 3.164 11.179 1.00 75.06 79 ASN A C 1
ATOM 635 O O . ASN A 1 79 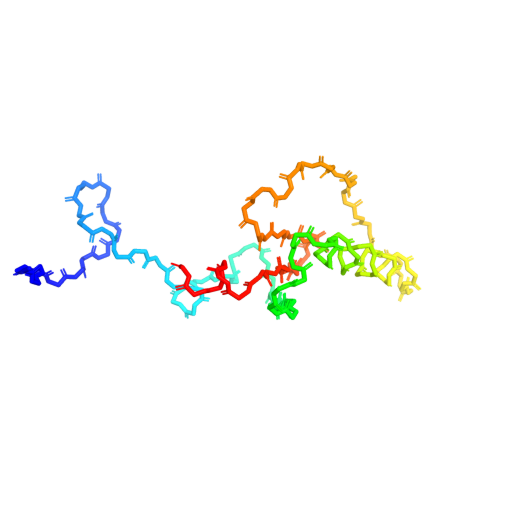? 1.895 4.268 10.701 1.00 75.06 79 ASN A O 1
ATOM 639 N N . GLY A 1 80 ? 1.327 2.114 10.961 1.00 85.88 80 GLY A N 1
ATOM 640 C CA . GLY A 1 80 ? 0.044 2.231 10.259 1.00 85.88 80 GLY A CA 1
ATOM 641 C C . GLY A 1 80 ? 0.158 2.593 8.774 1.00 85.88 80 GLY A C 1
ATOM 642 O O . GLY A 1 80 ? -0.820 3.068 8.196 1.00 85.88 80 GLY A O 1
ATOM 643 N N . TRP A 1 81 ? 1.324 2.384 8.158 1.00 87.69 81 TRP A N 1
ATOM 644 C CA . TRP A 1 81 ? 1.555 2.548 6.724 1.00 87.69 81 TRP A CA 1
ATOM 645 C C . TRP A 1 81 ? 2.606 1.559 6.208 1.00 87.69 81 TRP A C 1
ATOM 647 O O . TRP A 1 81 ? 3.457 1.088 6.962 1.00 87.69 81 TRP A O 1
ATOM 657 N N . ALA A 1 82 ? 2.547 1.266 4.913 1.00 89.31 82 ALA A N 1
ATOM 658 C CA . ALA A 1 82 ? 3.485 0.450 4.160 1.00 89.31 82 ALA A CA 1
ATOM 659 C C . ALA A 1 82 ? 3.647 1.000 2.740 1.00 89.31 82 ALA A C 1
ATOM 661 O O . ALA A 1 82 ? 2.799 1.747 2.258 1.00 89.31 82 ALA A O 1
ATOM 662 N N . MET A 1 83 ? 4.692 0.573 2.037 1.00 89.25 83 MET A N 1
ATOM 663 C CA . MET A 1 83 ? 4.881 0.889 0.624 1.00 89.25 83 MET A CA 1
ATOM 664 C C . MET A 1 83 ? 5.318 -0.358 -0.144 1.00 89.25 83 MET A C 1
ATOM 666 O O . MET A 1 83 ? 6.136 -1.141 0.343 1.00 89.25 83 MET A O 1
ATOM 670 N N . VAL A 1 84 ? 4.774 -0.541 -1.345 1.00 91.31 84 VAL A N 1
ATOM 671 C CA . VAL A 1 84 ? 5.270 -1.503 -2.334 1.00 91.31 84 VAL A CA 1
ATOM 672 C C . VAL A 1 84 ? 5.982 -0.725 -3.431 1.00 91.31 84 VAL A C 1
ATOM 674 O O . VAL A 1 84 ? 5.364 0.107 -4.092 1.00 91.31 84 VAL A O 1
ATOM 677 N N . ASP A 1 85 ? 7.269 -1.010 -3.603 1.00 89.44 85 ASP A N 1
ATOM 678 C CA . ASP A 1 85 ? 8.094 -0.471 -4.681 1.00 89.44 85 ASP A CA 1
ATOM 679 C C . ASP A 1 85 ? 7.972 -1.361 -5.926 1.00 89.44 85 ASP A C 1
ATOM 681 O O . ASP A 1 85 ? 8.218 -2.570 -5.854 1.00 89.44 85 ASP A O 1
ATOM 685 N N . GLY A 1 86 ? 7.528 -0.766 -7.032 1.00 90.25 86 GLY A N 1
ATOM 686 C CA . GLY A 1 86 ? 7.377 -1.401 -8.339 1.00 90.25 86 GLY A CA 1
ATOM 687 C C . GLY A 1 86 ? 8.471 -1.017 -9.339 1.00 90.25 86 GLY A C 1
ATOM 688 O O . GLY A 1 86 ? 8.315 -1.312 -10.523 1.00 90.25 86 GLY A O 1
ATOM 689 N N . GLY A 1 87 ? 9.537 -0.342 -8.896 1.00 88.69 87 GLY A N 1
ATOM 690 C CA . GLY A 1 87 ? 10.579 0.219 -9.755 1.00 88.69 87 GLY A CA 1
ATOM 691 C C . GLY A 1 87 ? 10.185 1.610 -10.241 1.00 88.69 87 GLY A C 1
ATOM 692 O O . GLY A 1 87 ? 10.573 2.605 -9.644 1.00 88.69 87 GLY A O 1
ATOM 693 N N . ASP A 1 88 ? 9.351 1.677 -11.279 1.00 90.00 88 ASP A N 1
ATOM 694 C CA . ASP A 1 88 ? 8.930 2.948 -11.893 1.00 90.00 88 ASP A CA 1
ATOM 695 C C . ASP A 1 88 ? 7.757 3.622 -11.166 1.00 90.00 88 ASP A C 1
ATOM 697 O O . ASP A 1 88 ? 7.363 4.737 -11.505 1.00 90.00 88 ASP A O 1
ATOM 701 N N . PHE A 1 89 ? 7.146 2.944 -10.196 1.00 91.00 89 PHE A N 1
ATOM 702 C CA . PHE A 1 89 ? 6.010 3.450 -9.433 1.00 91.00 89 PHE A CA 1
ATOM 703 C C . PHE A 1 89 ? 6.032 2.939 -7.997 1.00 91.00 89 PHE A C 1
ATOM 705 O O . PHE A 1 89 ? 6.629 1.901 -7.703 1.00 91.00 89 PHE A O 1
ATOM 712 N N . ALA A 1 90 ? 5.303 3.622 -7.117 1.00 90.75 90 ALA A N 1
ATOM 713 C CA . ALA A 1 90 ? 5.102 3.178 -5.742 1.00 90.75 90 ALA A CA 1
ATOM 714 C C . ALA A 1 90 ? 3.620 3.090 -5.374 1.00 90.75 90 ALA A C 1
ATOM 716 O O . ALA A 1 90 ? 2.796 3.909 -5.780 1.00 90.75 90 ALA A O 1
ATOM 717 N N . VAL A 1 91 ? 3.281 2.105 -4.544 1.00 92.56 91 VAL A N 1
ATOM 718 C CA . VAL A 1 91 ? 1.957 1.986 -3.926 1.00 92.56 91 VAL A CA 1
ATOM 719 C C . VAL A 1 91 ? 2.108 2.185 -2.428 1.00 92.56 91 VAL A C 1
ATOM 721 O O . VAL A 1 91 ? 2.626 1.308 -1.738 1.00 92.56 91 VAL A O 1
ATOM 724 N N . HIS A 1 92 ? 1.644 3.322 -1.920 1.00 91.62 92 HIS A N 1
ATOM 725 C CA . HIS A 1 92 ? 1.573 3.573 -0.486 1.00 91.62 92 HIS A CA 1
ATOM 726 C C . HIS A 1 92 ? 0.249 3.034 0.047 1.00 91.62 92 HIS A C 1
ATOM 728 O O . HIS A 1 92 ? -0.820 3.353 -0.467 1.00 91.62 92 HIS A O 1
ATOM 734 N N . ILE A 1 93 ? 0.317 2.220 1.092 1.00 92.88 93 ILE A N 1
ATOM 735 C CA . ILE A 1 93 ? -0.832 1.612 1.757 1.00 92.88 93 ILE A CA 1
ATOM 736 C C . ILE A 1 93 ? -0.868 2.165 3.173 1.00 92.88 93 ILE A C 1
ATOM 738 O O . ILE A 1 93 ? 0.059 1.940 3.942 1.00 92.88 93 ILE A O 1
ATOM 742 N N . LEU A 1 94 ? -1.912 2.903 3.520 1.00 91.75 94 LEU A N 1
ATOM 743 C CA . LEU A 1 94 ? -1.956 3.725 4.731 1.00 91.75 94 LEU A CA 1
ATOM 744 C C . LEU A 1 94 ? -3.269 3.533 5.485 1.00 91.75 94 LEU A C 1
ATOM 746 O O . LEU A 1 94 ? -4.335 3.359 4.898 1.00 91.75 94 LEU A O 1
ATOM 750 N N . SER A 1 95 ? -3.194 3.591 6.809 1.00 91.75 95 SER A N 1
ATOM 751 C CA . SER A 1 95 ? -4.347 3.846 7.672 1.00 91.75 95 SER A CA 1
ATOM 752 C C . SER A 1 95 ? -4.826 5.290 7.512 1.00 91.75 95 SER A C 1
ATOM 754 O O . SER A 1 95 ? -4.101 6.147 7.005 1.00 91.75 95 SER A O 1
ATOM 756 N N . LYS A 1 96 ? -6.051 5.574 7.965 1.00 90.25 96 LYS A N 1
ATOM 757 C CA . LYS A 1 96 ? -6.563 6.950 7.995 1.00 90.25 96 LYS A CA 1
ATOM 758 C C . LYS A 1 96 ? -5.654 7.859 8.831 1.00 90.25 96 LYS A C 1
ATOM 760 O O . LYS A 1 96 ? -5.218 8.893 8.347 1.00 90.25 96 LYS A O 1
ATOM 765 N N . ASP A 1 97 ? -5.282 7.407 10.025 1.00 87.31 97 ASP A N 1
ATOM 766 C CA . ASP A 1 97 ? -4.437 8.173 10.943 1.00 87.31 97 ASP A CA 1
ATOM 767 C C . ASP A 1 97 ? -3.044 8.455 10.367 1.00 87.31 97 ASP A C 1
ATOM 769 O O . ASP A 1 97 ? -2.471 9.501 10.642 1.00 87.31 97 ASP A O 1
ATOM 773 N N . ALA A 1 98 ? -2.487 7.537 9.569 1.00 86.25 98 ALA A N 1
ATOM 774 C CA . ALA A 1 98 ? -1.204 7.751 8.899 1.00 86.25 98 ALA A CA 1
ATOM 775 C C . ALA A 1 98 ? -1.298 8.714 7.705 1.00 86.25 98 ALA A C 1
ATOM 777 O O . ALA A 1 98 ? -0.284 9.277 7.314 1.00 86.25 98 ALA A O 1
ATOM 778 N N . ARG A 1 99 ? -2.488 8.885 7.118 1.00 85.25 99 ARG A N 1
ATOM 779 C CA . ARG A 1 99 ? -2.737 9.838 6.027 1.00 85.25 99 ARG A CA 1
ATOM 780 C C . ARG A 1 99 ? -2.903 11.267 6.528 1.00 85.25 99 ARG A C 1
ATOM 782 O O . ARG A 1 99 ? -2.520 12.201 5.835 1.00 85.25 99 ARG A O 1
ATOM 789 N N . ASP A 1 100 ? -3.547 11.405 7.682 1.00 83.62 100 ASP A N 1
ATOM 790 C CA . ASP A 1 100 ? -3.939 12.694 8.254 1.00 83.62 100 ASP A CA 1
ATOM 791 C C . ASP A 1 100 ? -2.799 13.347 9.071 1.00 83.62 100 ASP A C 1
ATOM 793 O O . ASP A 1 100 ? -2.956 14.472 9.546 1.00 83.62 100 ASP A O 1
ATOM 797 N N . ARG A 1 101 ? -1.673 12.641 9.256 1.00 70.44 101 ARG A N 1
ATOM 798 C CA . ARG A 1 101 ? -0.433 13.128 9.885 1.00 70.44 101 ARG A CA 1
ATOM 799 C C . ARG A 1 101 ? 0.522 13.706 8.853 1.00 70.44 101 ARG A C 1
ATOM 801 O O . ARG A 1 101 ? 1.180 14.705 9.211 1.00 70.44 101 ARG A O 1
#

Solvent-accessible surface area (backbone atoms only — not comparable to full-atom values): 6580 Å² total; per-residue (Å²): 135,82,77,97,63,80,79,70,77,98,60,102,66,95,60,80,76,86,67,82,49,91,84,75,46,76,74,57,67,84,18,81,46,74,47,83,44,72,49,64,81,93,32,56,94,71,49,46,57,60,49,50,52,52,51,52,56,50,54,40,53,69,36,90,80,54,53,80,61,75,82,87,76,84,65,81,63,85,70,39,49,50,73,49,64,60,74,56,30,37,40,39,36,27,26,54,73,52,68,79,107

Organism: NCBI:txid703135

Nearest PDB structures (foldseek):
  7aoi-assembly1_XJ  TM=8.228E-01  e=7.279E-02  Trypanosoma brucei
  3ups-assembly1_A-2  TM=7.050E-01  e=4.287E-02  Zymomonas mobilis subsp. mobilis ZM4 = ATCC 31821
  7bl5-assembly1_6  TM=7.159E-01  e=3.516E-02  Escherichia coli str. K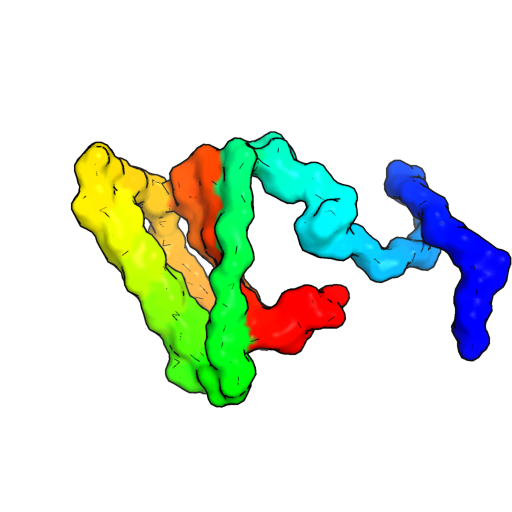-12 substr. MG1655
  6yxy-assembly1_EI  TM=7.255E-01  e=1.610E-01  Trypanosoma brucei brucei
  4ile-assembly1_A  TM=4.259E-01  e=1.721E-01  Homo sapiens

Secondary structure (DSSP, 8-state):
---SSPPPP--SS--------TTTS---SSSSEEEEEEPPTT-GGGTHHHHHHHHHHHHHHTSSSPPP---------TTSEEEEE-SSEEEEEE-HHHH--

pLDDT: mean 77.84, std 16.54, range [49.44, 94.88]

Sequence (101 aa):
P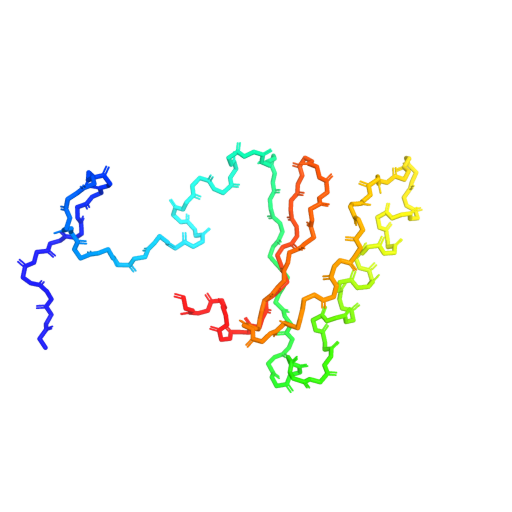LPNKAPQGRRRRAGNNSGESFYDSDITGIWNWVLLAQVKQGTENRGAIEFVIRVVRKSLLLREPPIPLPPNHKRQLHNGWAMVDGGDFAVHILSKDARDR

InterPro domains:
  IPR043519 Nucleotidyltransferase superfamily [G3DSA:3.30.460.10] (20-101)

Foldseek 3Di:
DDDPDDFDDDDPDDTPDPDQAPVRDCPQPQAVEEAEAEDDAPCLVVCRLVVVVVVVQVVQCPDVVRQDFDDDDPDPPPQQWDWTDRRNYIYIYGYPVNNVD

Mean predicted aligned error: 11.66 Å